Protein AF-A0A1F5SPH9-F1 (afdb_monomer_lite)

Foldseek 3Di:
DFWKWKADPVPRDIDIDDDDPDCPPPDPVVVVVVLCVQQADPPPGGRNIHMDGDCDDPRSVVVVVVVVVVVVVVVVVVVD

Radius of gyration: 15.82 Å; chains: 1; bounding box: 47×24×29 Å

Sequence (80 aa):
MEAYKTTCPDCGHVRFWTGYKTGLGKTQEQLAQMHKEETTCEKCGSTNAQTELDHESEAGRIQDEVTSSFLGAIIKALSE

Organism: NCBI:txid1797994

Sec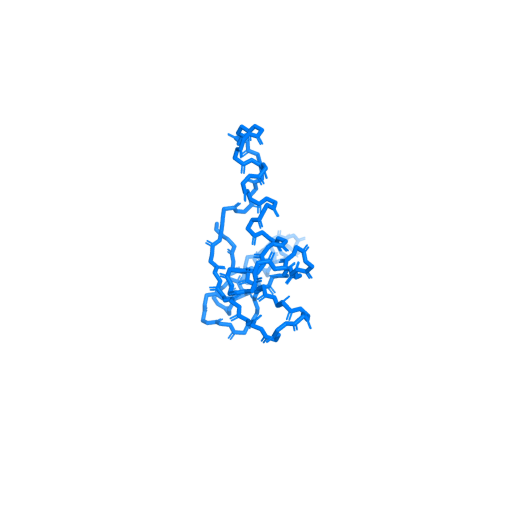ondary structure (DSSP, 8-state):
-EEEEEE-TTT--EEEEEE-S-STT--HHHHHHHHHHHHS-TTT--S--EEEE--SSHHHHHHHHHHHHHHHHHHHHH--

pLDDT: mean 87.62, std 8.14, range [62.19, 97.12]

Structure (mmCIF, N/CA/C/O backbone):
data_AF-A0A1F5SPH9-F1
#
_entry.id   AF-A0A1F5SPH9-F1
#
loop_
_atom_site.group_PDB
_atom_site.id
_atom_site.type_symbol
_atom_site.label_atom_id
_atom_site.label_alt_id
_atom_site.label_comp_id
_atom_site.label_asym_id
_atom_site.label_entity_id
_atom_site.label_seq_id
_atom_site.pdbx_PDB_ins_code
_atom_site.Cartn_x
_atom_site.Cartn_y
_atom_site.Cartn_z
_atom_site.occupancy
_atom_site.B_iso_or_equiv
_atom_site.auth_seq_id
_atom_site.auth_comp_id
_atom_site.auth_asym_id
_atom_site.auth_atom_id
_atom_site.pdbx_PDB_model_num
ATOM 1 N N . MET A 1 1 ? 8.063 5.837 -6.254 1.00 75.25 1 MET A N 1
ATOM 2 C CA . MET A 1 1 ? 6.669 5.416 -6.032 1.00 75.25 1 MET A CA 1
ATOM 3 C C . MET A 1 1 ? 6.671 3.901 -5.940 1.00 75.25 1 MET A C 1
ATOM 5 O O . MET A 1 1 ? 7.496 3.303 -6.623 1.00 75.25 1 MET A O 1
ATOM 9 N N . GLU A 1 2 ? 5.862 3.323 -5.064 1.00 85.25 2 GLU A N 1
ATOM 10 C CA . GLU A 1 2 ? 5.672 1.874 -4.940 1.00 85.25 2 GLU A CA 1
ATOM 11 C C . GLU A 1 2 ? 4.186 1.550 -5.034 1.00 85.25 2 GLU A C 1
ATOM 13 O O . GLU A 1 2 ? 3.363 2.344 -4.575 1.00 85.25 2 GLU A O 1
ATOM 18 N N . ALA A 1 3 ? 3.856 0.427 -5.656 1.00 90.50 3 ALA A N 1
ATOM 19 C CA . ALA A 1 3 ? 2.520 -0.136 -5.686 1.00 90.50 3 ALA A CA 1
ATOM 20 C C . ALA A 1 3 ? 2.313 -1.030 -4.457 1.00 90.50 3 ALA A C 1
ATOM 22 O O . ALA A 1 3 ? 3.170 -1.847 -4.112 1.00 90.50 3 ALA A O 1
ATOM 23 N N . TYR A 1 4 ? 1.165 -0.867 -3.809 1.00 92.12 4 TYR A N 1
ATOM 24 C CA . TYR A 1 4 ? 0.782 -1.575 -2.599 1.00 92.12 4 TYR A CA 1
ATOM 25 C C . TYR A 1 4 ? -0.603 -2.196 -2.732 1.00 92.12 4 TYR A C 1
ATOM 27 O O . TYR A 1 4 ? -1.505 -1.651 -3.381 1.00 92.12 4 TYR A O 1
ATOM 35 N N . LYS A 1 5 ? -0.771 -3.323 -2.047 1.00 94.75 5 LYS A N 1
ATOM 36 C CA . LYS A 1 5 ? -2.032 -4.028 -1.865 1.00 94.75 5 LYS A CA 1
ATOM 37 C C . LYS A 1 5 ? -2.345 -4.065 -0.379 1.00 94.75 5 LYS A C 1
ATOM 39 O O . LYS A 1 5 ? -1.568 -4.594 0.407 1.00 94.75 5 LYS A O 1
ATOM 44 N N . THR A 1 6 ? -3.497 -3.528 0.001 1.00 94.88 6 THR A N 1
ATOM 45 C CA . THR A 1 6 ? -4.002 -3.577 1.373 1.00 94.88 6 THR A CA 1
ATOM 46 C C . THR A 1 6 ? -5.200 -4.510 1.442 1.00 94.88 6 THR A C 1
ATOM 48 O O . THR A 1 6 ? -6.207 -4.276 0.772 1.00 94.88 6 THR A O 1
ATOM 51 N N . THR A 1 7 ? -5.115 -5.537 2.282 1.00 96.75 7 THR A N 1
ATOM 52 C CA . THR A 1 7 ? -6.186 -6.508 2.520 1.00 96.75 7 THR A CA 1
ATOM 53 C C . THR A 1 7 ? -6.698 -6.372 3.950 1.00 96.75 7 THR A C 1
ATOM 55 O O . THR A 1 7 ? -5.934 -6.451 4.911 1.00 96.75 7 THR A O 1
ATOM 58 N N . CYS A 1 8 ? -8.006 -6.169 4.114 1.00 97.12 8 CYS A N 1
ATOM 59 C CA . CYS A 1 8 ? -8.640 -6.147 5.427 1.00 97.12 8 CYS A CA 1
ATOM 60 C C . CYS A 1 8 ? -9.125 -7.552 5.820 1.00 97.12 8 CYS A C 1
ATOM 62 O O . CYS A 1 8 ? -10.040 -8.065 5.170 1.00 97.12 8 CYS A O 1
ATOM 64 N N . PRO A 1 9 ? -8.603 -8.154 6.904 1.00 96.31 9 PRO A N 1
ATOM 65 C CA . PRO A 1 9 ? -9.024 -9.486 7.335 1.00 96.31 9 PRO A CA 1
ATOM 66 C C . PRO A 1 9 ? -10.456 -9.508 7.892 1.00 96.31 9 PRO A C 1
ATOM 68 O O . PRO A 1 9 ? -11.122 -10.533 7.810 1.00 96.31 9 PRO A O 1
ATOM 71 N N . ASP A 1 10 ? -10.955 -8.383 8.414 1.00 96.38 10 ASP A N 1
ATOM 72 C CA . ASP A 1 10 ? -12.261 -8.338 9.083 1.00 96.38 10 ASP A CA 1
ATOM 73 C C . ASP A 1 10 ? -13.444 -8.218 8.114 1.00 96.38 10 ASP A C 1
ATOM 75 O O . ASP A 1 10 ? -14.534 -8.703 8.404 1.00 96.38 10 ASP A O 1
ATOM 79 N N . CYS A 1 11 ? -13.261 -7.559 6.964 1.00 96.19 11 CYS A N 1
ATOM 80 C CA . CYS A 1 11 ? -14.341 -7.361 5.986 1.00 96.19 11 CYS A CA 1
ATOM 81 C C . CYS A 1 11 ? -14.023 -7.854 4.568 1.00 96.19 11 CYS A C 1
ATOM 83 O O . CYS A 1 11 ? -14.866 -7.726 3.679 1.00 96.19 11 CYS A O 1
ATOM 85 N N . GLY A 1 12 ? -12.815 -8.378 4.337 1.00 96.06 12 GLY A N 1
ATOM 86 C CA . GLY A 1 12 ? -12.366 -8.874 3.035 1.00 96.06 12 GLY A CA 1
ATOM 87 C C . GLY A 1 12 ? -12.149 -7.791 1.976 1.00 96.06 12 GLY A C 1
ATOM 88 O O . GLY A 1 12 ? -11.965 -8.116 0.807 1.00 96.06 12 GLY A O 1
ATOM 89 N N . HIS A 1 13 ? -12.198 -6.503 2.342 1.00 96.81 13 HIS A N 1
ATOM 90 C CA . HIS A 1 13 ? -11.932 -5.415 1.397 1.00 96.81 13 HIS A CA 1
ATOM 91 C C . HIS A 1 13 ? -10.470 -5.434 0.959 1.00 96.81 13 HIS A C 1
ATOM 93 O O . HIS A 1 13 ? -9.575 -5.513 1.802 1.00 96.81 13 HIS A O 1
ATOM 99 N N . VAL A 1 14 ? -10.254 -5.310 -0.348 1.00 95.50 14 VAL A N 1
ATOM 100 C CA . VAL A 1 14 ? -8.930 -5.210 -0.961 1.00 95.50 14 VAL A CA 1
ATOM 101 C C . VAL A 1 14 ? -8.826 -3.856 -1.648 1.00 95.50 14 VAL A C 1
ATOM 103 O O . VAL A 1 14 ? -9.707 -3.482 -2.425 1.00 95.50 14 VAL A O 1
ATOM 106 N N . ARG A 1 15 ? -7.744 -3.131 -1.372 1.00 94.19 15 ARG A N 1
ATOM 107 C CA . ARG A 1 15 ? -7.409 -1.862 -2.018 1.00 94.19 15 ARG A CA 1
ATOM 108 C C . ARG A 1 15 ? -6.034 -1.954 -2.660 1.00 94.19 15 ARG A C 1
ATOM 110 O O . ARG A 1 15 ? -5.068 -2.308 -1.994 1.00 94.19 15 ARG A O 1
ATOM 117 N N . PHE A 1 16 ? -5.946 -1.533 -3.914 1.00 93.00 16 PHE A N 1
ATOM 118 C CA . PHE A 1 16 ? -4.682 -1.303 -4.609 1.00 93.00 16 PHE A CA 1
ATOM 119 C C . PHE A 1 16 ? -4.403 0.194 -4.650 1.00 93.00 16 PHE A C 1
ATOM 121 O O . PHE A 1 16 ? -5.307 0.984 -4.930 1.00 93.00 16 PHE A O 1
ATOM 128 N N . TRP A 1 17 ? -3.179 0.602 -4.336 1.00 90.69 17 TRP A N 1
ATOM 129 C CA . TRP A 1 17 ? -2.806 2.014 -4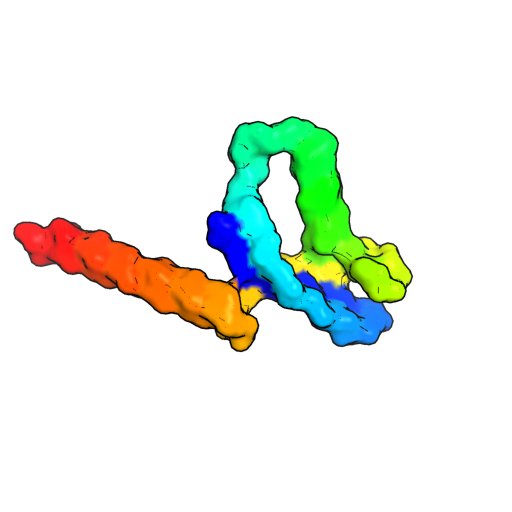.322 1.00 90.69 17 TRP A CA 1
ATOM 130 C C . TRP A 1 17 ? -1.303 2.197 -4.500 1.00 90.69 17 TRP A C 1
ATOM 132 O O . TRP A 1 17 ? -0.513 1.311 -4.201 1.00 90.69 17 TRP A O 1
ATOM 142 N N . THR A 1 18 ? -0.897 3.369 -4.981 1.00 87.69 18 THR A N 1
ATOM 143 C CA . THR A 1 18 ? 0.517 3.722 -5.136 1.00 87.69 18 THR A CA 1
ATOM 144 C C . THR A 1 18 ? 0.929 4.753 -4.094 1.00 87.69 18 THR A C 1
ATOM 146 O O . THR A 1 18 ? 0.263 5.780 -3.953 1.00 87.69 18 THR A O 1
ATOM 149 N N . GLY A 1 19 ? 2.041 4.523 -3.401 1.00 80.38 19 GLY A N 1
ATOM 150 C CA . GLY A 1 19 ? 2.562 5.407 -2.361 1.00 80.38 19 GLY A CA 1
ATOM 151 C C . GLY A 1 19 ? 4.013 5.835 -2.580 1.00 80.38 19 GLY A C 1
ATOM 152 O O . GLY A 1 19 ? 4.709 5.420 -3.514 1.00 80.38 19 GLY A O 1
ATOM 153 N N . TYR A 1 20 ? 4.493 6.728 -1.714 1.00 72.56 20 TYR A N 1
ATOM 154 C CA . TYR A 1 20 ? 5.866 7.225 -1.775 1.00 72.56 20 TYR A CA 1
ATOM 155 C C . TYR A 1 20 ? 6.819 6.321 -0.984 1.00 72.56 20 TYR A C 1
ATOM 157 O O . TYR A 1 20 ? 6.826 6.364 0.244 1.00 72.56 20 TYR A O 1
ATOM 165 N N . LYS A 1 21 ? 7.661 5.619 -1.751 1.00 63.41 21 LYS A N 1
ATOM 166 C CA . LYS A 1 21 ? 8.693 4.602 -1.451 1.00 63.41 21 LYS A CA 1
ATOM 167 C C . LYS A 1 21 ? 9.474 4.688 -0.127 1.00 63.41 21 LYS A C 1
ATOM 169 O O . LYS A 1 21 ? 10.053 3.700 0.295 1.00 63.41 21 LYS A O 1
ATOM 174 N N . THR A 1 22 ? 9.575 5.851 0.519 1.00 63.50 22 THR A N 1
ATOM 175 C CA . THR A 1 22 ? 10.417 6.007 1.718 1.00 63.50 22 THR A CA 1
ATOM 176 C C . THR A 1 22 ? 9.830 6.991 2.719 1.00 63.50 22 THR A C 1
ATOM 178 O O . THR A 1 22 ? 9.408 8.085 2.340 1.00 63.50 22 THR A O 1
ATOM 181 N N . GLY A 1 23 ? 9.893 6.665 4.012 1.00 68.00 23 GLY A N 1
ATOM 182 C CA . GLY A 1 23 ? 9.689 7.629 5.103 1.00 68.00 23 GLY A CA 1
ATOM 183 C C . GLY A 1 23 ? 10.774 8.718 5.185 1.00 68.00 23 GLY A C 1
ATOM 184 O O . GLY A 1 23 ? 10.623 9.692 5.915 1.00 68.00 23 GLY A O 1
ATOM 185 N N . LEU A 1 24 ? 11.864 8.578 4.422 1.00 74.38 24 LEU A N 1
ATOM 186 C CA . LEU A 1 24 ? 12.956 9.550 4.359 1.00 74.38 24 LEU A CA 1
ATOM 187 C C . LEU A 1 24 ? 12.454 10.922 3.892 1.00 74.38 24 LEU A C 1
ATOM 189 O O . LEU A 1 24 ? 11.803 11.036 2.854 1.00 74.38 24 LEU A O 1
ATOM 193 N N . GLY A 1 25 ? 12.774 11.956 4.670 1.00 81.12 25 GLY A N 1
ATOM 194 C CA . GLY A 1 25 ? 12.358 13.336 4.409 1.00 81.12 25 GLY A CA 1
ATOM 195 C C . GLY A 1 25 ? 10.924 13.671 4.831 1.00 81.12 25 GLY A C 1
ATOM 196 O O . GLY A 1 25 ? 10.501 14.804 4.615 1.00 81.12 25 GLY A O 1
ATOM 197 N N . LYS A 1 26 ? 10.183 12.731 5.437 1.00 83.31 26 LYS A N 1
ATOM 198 C CA . LYS A 1 26 ? 8.830 12.977 5.952 1.00 83.31 26 LYS A CA 1
ATOM 199 C C . LYS A 1 26 ? 8.845 13.448 7.405 1.00 83.31 26 LYS A C 1
ATOM 201 O O . LYS A 1 26 ? 9.6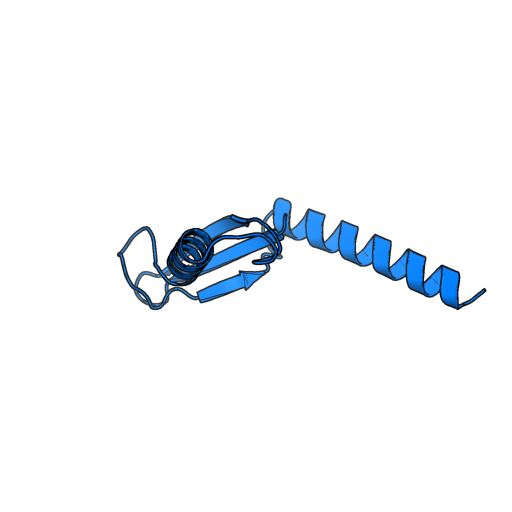87 13.031 8.201 1.00 83.31 26 LYS A O 1
ATOM 206 N N . THR A 1 27 ? 7.893 14.306 7.759 1.00 91.06 27 THR A N 1
ATOM 207 C CA . THR A 1 27 ? 7.643 14.696 9.153 1.00 91.06 27 THR A CA 1
ATOM 208 C C . THR A 1 27 ? 7.017 13.539 9.935 1.00 91.06 27 THR A C 1
ATOM 210 O O . THR A 1 27 ? 6.474 12.599 9.355 1.00 91.06 27 THR A O 1
ATOM 213 N N . GLN A 1 28 ? 7.039 13.618 11.268 1.00 91.62 28 GLN A N 1
ATOM 214 C CA . GLN A 1 28 ? 6.389 12.616 12.124 1.00 91.62 28 GLN A CA 1
ATOM 215 C C . GLN A 1 28 ? 4.884 12.485 11.841 1.00 91.62 28 GLN A C 1
ATOM 217 O O . GLN A 1 28 ? 4.351 11.381 11.833 1.00 91.62 28 GLN A O 1
ATOM 222 N N . GLU A 1 29 ? 4.207 13.592 11.534 1.00 91.69 29 GLU A N 1
ATOM 223 C CA . GLU A 1 29 ? 2.783 13.597 11.172 1.00 91.69 29 GLU A CA 1
ATOM 224 C C . GLU A 1 29 ? 2.528 12.846 9.862 1.00 91.69 29 GLU A C 1
ATOM 226 O O . GLU A 1 29 ? 1.587 12.063 9.758 1.00 91.69 29 GLU A O 1
ATOM 231 N N . GLN A 1 30 ? 3.401 13.033 8.871 1.00 87.56 30 GLN A N 1
ATOM 232 C CA . GLN A 1 30 ? 3.316 12.323 7.597 1.00 87.56 30 GLN A CA 1
ATOM 233 C C . GLN A 1 30 ? 3.603 10.826 7.760 1.00 87.56 30 GLN A C 1
ATOM 235 O O . GLN A 1 30 ? 2.943 10.010 7.123 1.00 87.56 30 GLN A O 1
ATOM 240 N N . LEU A 1 31 ? 4.551 10.455 8.627 1.00 88.31 31 LEU A N 1
ATOM 241 C CA . LEU A 1 31 ? 4.822 9.053 8.957 1.00 88.31 31 LEU A CA 1
ATOM 242 C C . LEU A 1 31 ? 3.634 8.404 9.678 1.00 88.31 31 LEU A C 1
ATOM 244 O O . LEU A 1 31 ? 3.247 7.290 9.333 1.00 88.31 31 LEU A O 1
ATOM 248 N N . ALA A 1 32 ? 3.013 9.110 10.624 1.00 89.81 32 ALA A N 1
ATOM 249 C CA . ALA A 1 32 ? 1.816 8.635 11.311 1.00 89.81 32 ALA A CA 1
ATOM 250 C C . ALA A 1 32 ? 0.635 8.450 10.344 1.00 89.81 32 ALA A C 1
ATOM 252 O O . ALA A 1 32 ? -0.089 7.458 10.434 1.00 89.81 32 ALA A O 1
ATOM 253 N N . GLN A 1 33 ? 0.463 9.371 9.391 1.00 89.06 33 GLN A N 1
ATOM 254 C CA . GLN A 1 33 ? -0.569 9.264 8.363 1.00 89.06 33 GLN A CA 1
ATOM 255 C C . GLN A 1 33 ? -0.328 8.069 7.433 1.00 89.06 33 GLN A C 1
ATOM 257 O O . GLN A 1 33 ? -1.264 7.320 7.166 1.00 89.06 33 GLN A O 1
ATOM 262 N N . MET A 1 34 ? 0.914 7.836 7.000 1.00 87.44 34 MET A N 1
ATOM 263 C CA . MET A 1 34 ? 1.252 6.649 6.206 1.00 87.44 34 MET A CA 1
ATOM 264 C C . MET A 1 34 ? 0.961 5.356 6.961 1.00 87.44 34 MET A C 1
ATOM 266 O O . MET A 1 34 ? 0.274 4.484 6.441 1.00 87.44 34 MET A O 1
ATOM 270 N N . HIS A 1 35 ? 1.410 5.257 8.213 1.00 88.50 35 HIS A N 1
ATOM 271 C CA . HIS A 1 35 ? 1.150 4.078 9.035 1.00 88.50 35 HIS A CA 1
ATOM 272 C C . HIS A 1 35 ? -0.355 3.827 9.197 1.00 88.50 35 HIS A C 1
ATOM 274 O O . HIS A 1 35 ? -0.818 2.688 9.178 1.00 88.50 35 HIS A O 1
ATOM 280 N N . LYS A 1 36 ? -1.151 4.894 9.332 1.00 90.38 36 LYS A N 1
ATOM 281 C CA . LYS A 1 36 ? -2.609 4.791 9.387 1.00 90.38 36 LYS A CA 1
ATOM 282 C C . LYS A 1 36 ? -3.193 4.248 8.082 1.00 90.38 36 LYS A C 1
ATOM 284 O O . LYS A 1 36 ? -4.064 3.388 8.143 1.00 90.38 36 LYS A O 1
ATOM 289 N N . GLU A 1 37 ? -2.730 4.724 6.930 1.00 87.19 37 GLU A N 1
ATOM 290 C CA . GLU A 1 37 ? -3.168 4.237 5.613 1.00 87.19 37 GLU A CA 1
ATOM 291 C C . GLU A 1 37 ? -2.798 2.767 5.377 1.00 87.19 37 GLU A C 1
ATOM 293 O O . GLU A 1 37 ? -3.582 2.034 4.781 1.00 87.19 37 GLU A O 1
ATOM 298 N N . GLU A 1 38 ? -1.653 2.319 5.895 1.00 89.44 38 GLU A N 1
ATOM 299 C CA . GLU A 1 38 ? -1.188 0.932 5.765 1.00 89.44 38 GLU A CA 1
ATOM 300 C C . GLU A 1 38 ? -1.939 -0.052 6.676 1.00 89.44 38 GLU A C 1
ATOM 302 O O . GLU A 1 38 ? -2.036 -1.237 6.351 1.00 89.44 38 GLU A O 1
ATOM 307 N N . THR A 1 39 ? -2.474 0.423 7.804 1.00 92.69 39 THR A N 1
ATOM 308 C CA . THR A 1 39 ? -3.077 -0.432 8.845 1.00 92.69 39 THR A CA 1
ATOM 309 C C . THR A 1 39 ? -4.592 -0.296 8.959 1.00 92.69 39 THR A C 1
ATOM 311 O O . THR A 1 39 ? -5.250 -1.179 9.506 1.00 92.69 39 THR A O 1
ATOM 314 N N . THR A 1 40 ? -5.188 0.777 8.430 1.00 95.44 40 THR A N 1
ATOM 315 C CA . THR A 1 40 ? -6.625 1.045 8.576 1.00 95.44 40 THR A CA 1
ATOM 316 C C . THR A 1 40 ? -7.394 0.737 7.297 1.00 95.44 40 THR A C 1
ATOM 318 O O . THR A 1 40 ? -7.159 1.323 6.244 1.00 95.44 40 THR A O 1
ATOM 321 N N . CYS A 1 41 ? -8.396 -0.130 7.397 1.00 95.44 41 CYS A N 1
ATOM 322 C CA . CYS A 1 41 ? -9.334 -0.384 6.319 1.00 95.44 41 CYS A CA 1
ATOM 323 C C . CYS A 1 41 ? -10.238 0.833 6.096 1.00 95.44 41 CYS A C 1
ATOM 325 O O . CYS A 1 41 ? -11.038 1.192 6.958 1.00 95.44 41 CYS A O 1
ATOM 327 N N . GLU A 1 42 ? -10.192 1.411 4.900 1.00 94.00 42 GLU A N 1
ATOM 328 C CA . GLU A 1 42 ? -11.039 2.551 4.519 1.00 94.00 42 GLU A CA 1
ATOM 329 C C . GLU A 1 42 ? -12.544 2.228 4.478 1.00 94.00 42 GLU A C 1
ATOM 331 O O . GLU A 1 42 ? -13.370 3.134 4.555 1.00 94.00 42 GLU A O 1
ATOM 336 N N . LYS A 1 43 ? -12.909 0.944 4.358 1.00 95.50 43 LYS A N 1
ATOM 337 C CA . LYS A 1 43 ? -14.305 0.507 4.232 1.00 95.50 43 LYS A CA 1
ATOM 338 C C . LYS A 1 43 ? -14.975 0.260 5.581 1.00 95.50 43 LYS A C 1
ATOM 340 O O . LYS A 1 43 ? -16.096 0.710 5.787 1.00 95.50 43 LYS A O 1
ATOM 345 N N . CYS A 1 44 ? -14.327 -0.488 6.477 1.00 96.06 44 CYS A N 1
ATOM 346 C CA . CYS A 1 44 ? -14.908 -0.866 7.772 1.00 96.06 44 CYS A CA 1
ATOM 347 C C . CYS A 1 44 ? -14.250 -0.183 8.979 1.00 96.06 44 CYS A C 1
ATOM 349 O O . CYS A 1 44 ? -14.732 -0.346 10.096 1.00 96.06 44 CYS A O 1
ATOM 351 N N . GLY A 1 45 ? -13.155 0.558 8.783 1.00 95.25 45 GLY A N 1
ATOM 352 C CA . GLY A 1 45 ? -12.439 1.254 9.854 1.00 95.25 45 GLY A CA 1
ATOM 353 C C . GLY A 1 45 ? -11.576 0.360 10.749 1.00 95.25 45 GLY A C 1
ATOM 354 O O . GLY A 1 45 ? -10.986 0.866 11.699 1.00 95.25 45 GLY A O 1
ATOM 355 N N . SER A 1 46 ? -11.481 -0.945 10.470 1.00 95.81 46 SER A N 1
ATOM 356 C CA . SER A 1 46 ? -10.586 -1.839 11.213 1.00 95.81 46 SER A CA 1
ATOM 357 C C . SER A 1 46 ? -9.126 -1.411 11.074 1.00 95.81 46 SER A C 1
ATOM 359 O O . SER A 1 46 ? -8.689 -1.098 9.972 1.00 95.81 46 SER A O 1
ATOM 361 N N . THR A 1 47 ? -8.365 -1.477 12.166 1.00 95.94 47 THR A N 1
ATOM 362 C CA . THR A 1 47 ? -6.917 -1.217 12.210 1.00 95.94 47 THR A CA 1
ATOM 363 C C . THR A 1 47 ? -6.063 -2.475 12.000 1.00 95.94 47 THR A C 1
ATOM 365 O O . THR A 1 47 ? -4.862 -2.449 12.257 1.00 95.94 47 THR A O 1
ATOM 368 N N . ASN A 1 48 ? -6.674 -3.587 11.577 1.00 94.88 48 ASN A N 1
ATOM 369 C CA . ASN A 1 48 ? -5.988 -4.853 11.296 1.00 94.88 48 ASN A CA 1
ATOM 370 C C . ASN A 1 48 ? -5.687 -5.045 9.802 1.00 94.88 48 ASN A C 1
ATOM 372 O O . ASN A 1 48 ? -5.390 -6.164 9.381 1.00 94.88 48 ASN A O 1
ATOM 376 N N . ALA A 1 49 ? -5.839 -4.008 8.973 1.00 95.31 49 ALA A N 1
ATOM 377 C CA . ALA A 1 49 ? -5.538 -4.133 7.555 1.00 95.31 49 ALA A CA 1
ATOM 378 C C . ALA A 1 49 ? -4.043 -4.424 7.363 1.00 95.31 49 ALA A C 1
ATOM 380 O O . ALA A 1 49 ? -3.195 -3.895 8.080 1.00 95.31 49 ALA A O 1
ATOM 381 N N . GLN A 1 50 ? -3.736 -5.300 6.414 1.00 94.62 50 GLN A N 1
ATOM 382 C CA . GLN A 1 50 ? -2.374 -5.716 6.109 1.00 94.62 50 GLN A CA 1
ATOM 383 C C . GLN A 1 50 ? -1.999 -5.178 4.740 1.00 94.62 50 GLN A C 1
ATOM 385 O O . GLN A 1 50 ? -2.725 -5.414 3.775 1.00 94.62 50 GLN A O 1
ATOM 390 N N . THR A 1 51 ? -0.885 -4.454 4.671 1.00 93.12 51 THR A N 1
ATOM 391 C CA . THR A 1 51 ? -0.370 -3.882 3.427 1.00 93.12 51 THR A CA 1
ATOM 392 C C . THR A 1 51 ? 0.915 -4.582 3.013 1.00 93.12 51 THR A C 1
ATOM 394 O O . THR A 1 51 ? 1.835 -4.731 3.813 1.00 93.12 51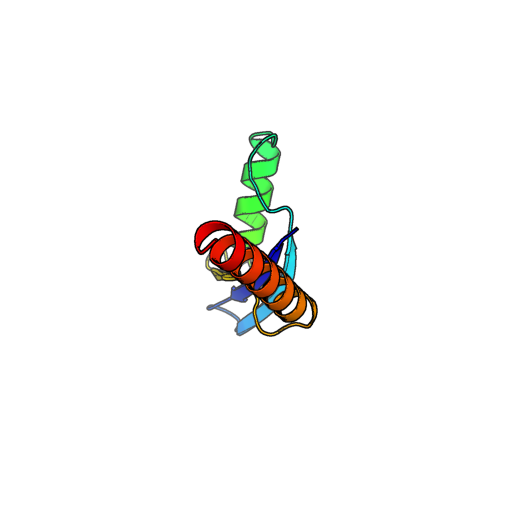 THR A O 1
ATOM 397 N N . GLU A 1 52 ? 0.973 -4.989 1.752 1.00 92.31 52 GLU A N 1
ATOM 398 C CA . GLU A 1 52 ? 2.122 -5.617 1.104 1.00 92.31 52 GLU A CA 1
ATOM 399 C C . GLU A 1 52 ? 2.415 -4.942 -0.241 1.00 92.31 52 GLU A C 1
ATOM 401 O O . GLU A 1 52 ? 1.641 -4.101 -0.709 1.00 92.31 52 GLU A O 1
ATOM 406 N N . LEU A 1 53 ? 3.546 -5.289 -0.860 1.00 91.06 53 LEU A N 1
ATOM 407 C CA . LEU A 1 53 ? 3.828 -4.861 -2.228 1.00 91.06 53 LEU A CA 1
ATOM 408 C C . LEU A 1 53 ? 2.820 -5.500 -3.182 1.00 91.06 53 LEU A C 1
ATOM 410 O O . LEU A 1 53 ? 2.516 -6.689 -3.099 1.00 91.06 53 LEU A O 1
ATOM 414 N N . ASP A 1 54 ? 2.291 -4.686 -4.083 1.00 91.94 54 ASP A N 1
ATOM 415 C CA . ASP A 1 54 ? 1.371 -5.153 -5.105 1.00 91.94 54 ASP A CA 1
ATOM 416 C C . ASP A 1 54 ? 2.137 -5.723 -6.298 1.00 91.94 54 ASP A C 1
ATOM 418 O O . ASP A 1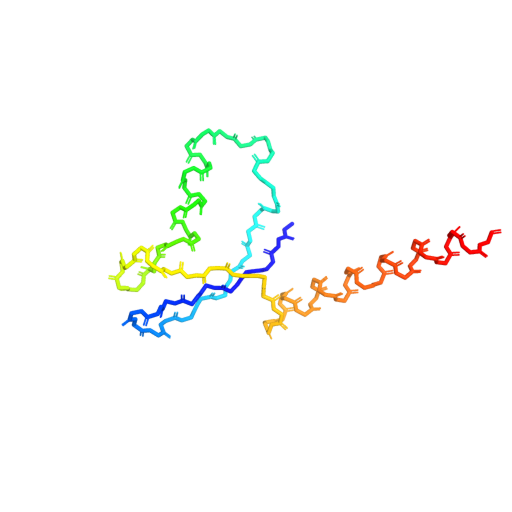 54 ? 2.976 -5.048 -6.890 1.00 91.94 54 ASP A O 1
ATOM 422 N N . HIS A 1 55 ? 1.779 -6.949 -6.667 1.00 91.81 55 HIS A N 1
ATOM 423 C CA . HIS A 1 55 ? 2.288 -7.670 -7.835 1.00 91.81 55 HIS A CA 1
ATOM 424 C C . HIS A 1 55 ? 1.166 -8.030 -8.828 1.00 91.81 55 HIS A C 1
ATOM 426 O O . HIS A 1 55 ? 1.408 -8.628 -9.877 1.00 91.81 55 HIS A O 1
ATOM 432 N N . GLU A 1 56 ? -0.086 -7.708 -8.493 1.00 90.81 56 GLU A N 1
ATOM 433 C CA . GLU A 1 56 ? -1.280 -8.148 -9.216 1.00 90.81 56 GLU A CA 1
ATOM 434 C C . GLU A 1 56 ? -1.805 -7.060 -10.152 1.00 90.81 56 GLU A C 1
ATOM 436 O O . GLU A 1 56 ? -2.190 -7.359 -11.288 1.00 90.81 56 GLU A O 1
ATOM 441 N N . SER A 1 57 ? -1.826 -5.801 -9.700 1.00 90.81 57 SER A N 1
ATOM 442 C CA . SER A 1 57 ? -2.315 -4.699 -10.529 1.00 90.81 57 SER A CA 1
ATOM 443 C C . SER A 1 57 ? -1.325 -4.337 -11.638 1.00 90.81 57 SER A C 1
ATOM 445 O O . SER A 1 57 ? -0.144 -4.681 -11.600 1.00 90.81 57 SER A O 1
ATOM 447 N N . GLU A 1 58 ? -1.800 -3.595 -12.640 1.00 91.19 58 GLU A N 1
ATOM 448 C CA . GLU A 1 58 ? -0.948 -3.060 -13.708 1.00 91.19 58 GLU A CA 1
ATOM 449 C C . GLU A 1 58 ? 0.243 -2.265 -13.149 1.00 91.19 58 GLU A C 1
ATOM 451 O O . GLU A 1 58 ? 1.372 -2.451 -13.600 1.00 91.19 58 GLU A O 1
ATOM 456 N N . ALA A 1 59 ? 0.017 -1.448 -12.114 1.00 87.75 59 ALA A N 1
ATOM 457 C CA . ALA A 1 59 ? 1.076 -0.675 -11.473 1.00 87.75 59 ALA A CA 1
ATOM 458 C C . ALA A 1 59 ? 2.117 -1.579 -10.789 1.00 87.75 59 ALA A C 1
ATOM 460 O O . ALA A 1 59 ? 3.317 -1.333 -10.923 1.00 87.75 59 ALA A O 1
ATOM 461 N N . GLY A 1 60 ? 1.666 -2.639 -10.111 1.00 87.81 60 GLY A N 1
ATOM 462 C CA . GLY A 1 60 ? 2.537 -3.646 -9.502 1.00 87.81 60 GLY A CA 1
ATOM 463 C C . GLY A 1 60 ? 3.393 -4.383 -10.529 1.00 87.81 60 GLY A C 1
ATOM 464 O O . GLY A 1 60 ? 4.615 -4.454 -10.407 1.00 87.81 60 GLY A O 1
ATOM 465 N N . ARG A 1 61 ? 2.775 -4.827 -11.627 1.00 90.31 61 ARG A N 1
ATOM 466 C CA . ARG A 1 61 ? 3.475 -5.532 -12.712 1.00 90.31 61 ARG A CA 1
ATOM 467 C C . ARG A 1 61 ? 4.520 -4.658 -13.407 1.00 90.31 61 ARG A C 1
ATOM 469 O O . ARG A 1 61 ? 5.612 -5.140 -13.698 1.00 90.31 61 ARG A O 1
ATOM 476 N N . ILE A 1 62 ? 4.219 -3.377 -13.634 1.00 87.38 62 ILE A N 1
ATOM 477 C CA . ILE A 1 62 ? 5.189 -2.414 -14.182 1.00 87.38 62 ILE A CA 1
ATOM 478 C C . ILE A 1 62 ? 6.372 -2.236 -13.219 1.00 87.38 62 ILE A C 1
ATOM 480 O O . ILE A 1 62 ? 7.526 -2.201 -13.650 1.00 87.38 62 ILE A O 1
ATOM 484 N N . GLN A 1 63 ? 6.115 -2.136 -11.912 1.00 86.25 63 GLN A N 1
ATOM 485 C CA . GLN A 1 63 ? 7.178 -2.017 -10.914 1.00 86.25 63 GLN A CA 1
ATOM 486 C C . GLN A 1 63 ? 8.097 -3.246 -10.898 1.00 86.25 63 GLN A C 1
ATOM 488 O O . GLN A 1 63 ? 9.322 -3.086 -10.811 1.00 86.25 63 GLN A O 1
ATOM 493 N N . ASP A 1 64 ? 7.536 -4.447 -11.006 1.00 87.25 64 ASP A N 1
ATOM 494 C CA . ASP A 1 64 ? 8.306 -5.689 -11.076 1.00 87.25 64 ASP A CA 1
ATOM 495 C C . ASP A 1 64 ? 9.188 -5.737 -12.329 1.00 87.25 64 ASP A C 1
ATOM 497 O O . ASP A 1 64 ? 10.375 -6.061 -12.242 1.00 87.25 64 ASP A O 1
ATOM 501 N N . GLU A 1 65 ? 8.647 -5.347 -13.485 1.00 86.25 65 GLU A N 1
ATOM 502 C CA . GLU A 1 65 ? 9.378 -5.316 -14.755 1.00 86.25 65 GLU A CA 1
ATOM 503 C C . GLU A 1 65 ? 10.566 -4.343 -14.714 1.00 86.25 65 GLU A C 1
ATOM 505 O O . GLU A 1 65 ? 11.688 -4.695 -15.100 1.00 86.25 65 GLU A O 1
ATOM 510 N N . VAL A 1 66 ? 10.352 -3.136 -14.185 1.00 84.81 66 VAL A N 1
ATOM 511 C CA . VAL A 1 66 ? 11.410 -2.127 -14.028 1.00 84.81 66 VAL A CA 1
ATOM 512 C C . VAL A 1 66 ? 12.485 -2.614 -13.057 1.00 84.81 66 VAL A C 1
ATOM 514 O O . VAL A 1 66 ? 13.679 -2.481 -13.335 1.00 84.81 66 VAL A O 1
ATOM 517 N N . THR A 1 67 ? 12.080 -3.202 -11.930 1.00 84.31 67 THR A N 1
ATOM 518 C CA . THR A 1 67 ? 13.011 -3.704 -10.909 1.00 84.31 67 THR A CA 1
ATOM 519 C C . THR A 1 67 ? 13.859 -4.854 -11.450 1.00 84.31 67 THR A C 1
ATOM 521 O O . THR A 1 67 ? 15.081 -4.847 -11.291 1.00 84.31 67 THR A O 1
ATOM 524 N N . SER A 1 68 ? 13.232 -5.804 -12.146 1.00 82.94 68 SER A N 1
ATOM 525 C CA . SER A 1 68 ? 13.915 -6.929 -12.790 1.00 82.94 68 SER A CA 1
ATOM 526 C C . SER A 1 68 ? 14.917 -6.456 -13.848 1.00 82.94 68 SER A C 1
ATOM 528 O O . SER A 1 68 ? 16.081 -6.861 -13.833 1.00 82.94 68 SER A O 1
ATOM 530 N N . SER A 1 69 ? 14.504 -5.519 -14.707 1.00 82.38 69 SER A N 1
ATOM 531 C CA . SER A 1 69 ? 15.357 -4.950 -15.758 1.00 82.38 69 SER A CA 1
ATOM 532 C C . SER A 1 69 ? 16.586 -4.240 -15.185 1.00 82.38 69 SER A C 1
ATOM 534 O O . SER A 1 69 ? 17.704 -4.418 -15.673 1.00 82.38 69 SER A O 1
ATOM 536 N N . PHE A 1 70 ? 16.398 -3.460 -14.119 1.00 81.81 70 PHE A N 1
ATOM 537 C CA . PHE A 1 70 ? 17.485 -2.743 -13.457 1.00 81.81 70 PHE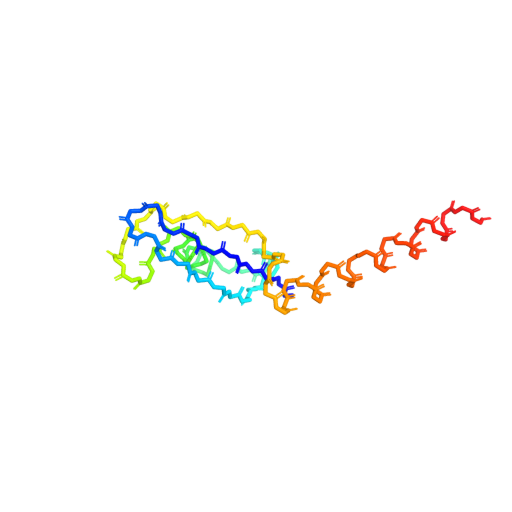 A CA 1
ATOM 538 C C . PHE A 1 70 ? 18.485 -3.692 -12.783 1.00 81.81 70 PHE A C 1
ATOM 540 O O . PHE A 1 70 ? 19.695 -3.540 -12.958 1.00 81.81 70 PHE A O 1
ATOM 547 N N . LEU A 1 71 ? 17.998 -4.706 -12.059 1.00 78.81 71 LEU A N 1
ATOM 548 C CA . LEU A 1 71 ? 18.860 -5.715 -11.436 1.00 78.81 71 LEU A CA 1
ATOM 549 C C . LEU A 1 71 ? 19.638 -6.521 -12.482 1.00 78.81 71 LEU A C 1
ATOM 551 O O . LEU A 1 71 ? 20.831 -6.761 -12.298 1.00 78.81 71 LEU A O 1
ATOM 555 N N . GLY A 1 72 ? 19.005 -6.874 -13.603 1.00 80.12 72 GLY A N 1
ATOM 556 C CA . GLY A 1 72 ? 19.678 -7.532 -14.724 1.00 80.12 72 GLY A CA 1
ATOM 557 C C . GLY A 1 72 ? 20.827 -6.696 -15.298 1.00 80.12 72 GLY A C 1
ATOM 558 O O . GLY A 1 72 ? 21.908 -7.227 -15.554 1.00 80.12 72 GLY A O 1
ATOM 559 N N . ALA A 1 73 ? 20.632 -5.381 -15.439 1.00 78.56 73 ALA A N 1
ATOM 560 C CA . ALA A 1 73 ? 21.674 -4.468 -15.908 1.00 78.56 73 ALA A CA 1
ATOM 561 C C . ALA A 1 73 ? 22.858 -4.369 -14.930 1.00 78.56 73 ALA A C 1
ATOM 563 O O . ALA A 1 73 ? 24.009 -4.388 -15.367 1.00 78.56 73 ALA A O 1
ATOM 564 N N . ILE A 1 74 ? 22.595 -4.319 -13.618 1.00 80.75 74 ILE A N 1
ATOM 565 C CA . ILE A 1 74 ? 23.649 -4.306 -12.590 1.00 80.75 74 ILE A CA 1
ATOM 566 C C . ILE A 1 74 ? 24.453 -5.605 -12.619 1.00 80.75 74 ILE A C 1
ATOM 568 O O . ILE A 1 74 ? 25.678 -5.559 -12.642 1.00 80.75 74 ILE A O 1
ATOM 572 N N . ILE A 1 75 ? 23.784 -6.762 -12.637 1.00 82.44 75 ILE A N 1
ATOM 573 C CA . ILE A 1 75 ? 24.464 -8.065 -12.650 1.00 82.44 75 ILE A CA 1
ATOM 574 C C . ILE A 1 75 ? 25.363 -8.185 -13.882 1.00 82.44 75 ILE A C 1
ATOM 576 O O . ILE A 1 75 ? 26.504 -8.633 -13.765 1.00 82.44 75 ILE A O 1
ATOM 580 N N . LYS A 1 76 ? 24.881 -7.737 -15.048 1.00 78.94 76 LYS A N 1
ATOM 581 C CA . LYS A 1 76 ? 25.685 -7.706 -16.270 1.00 78.94 76 LYS A CA 1
ATOM 582 C C . LYS A 1 76 ? 26.927 -6.824 -16.111 1.00 78.94 76 LYS A C 1
ATOM 584 O O . LYS A 1 76 ? 28.016 -7.290 -16.412 1.00 78.94 76 LYS A O 1
ATOM 589 N N . ALA A 1 77 ? 26.777 -5.607 -15.590 1.00 78.19 77 ALA A N 1
ATOM 590 C CA . ALA A 1 77 ? 27.893 -4.680 -15.387 1.00 78.19 77 ALA A CA 1
ATOM 591 C C . ALA A 1 77 ? 28.929 -5.164 -14.354 1.00 78.19 77 ALA A C 1
ATOM 593 O O . ALA A 1 77 ? 30.074 -4.736 -14.400 1.00 78.19 77 ALA A O 1
ATOM 594 N N . LEU A 1 78 ? 28.539 -6.036 -13.417 1.00 79.50 78 LEU A N 1
ATOM 595 C CA . LEU A 1 78 ? 29.449 -6.652 -12.440 1.00 79.50 78 LEU A CA 1
ATOM 596 C C . LEU A 1 78 ? 30.129 -7.931 -12.958 1.00 79.50 78 LEU A C 1
ATOM 598 O O . LEU A 1 78 ? 31.010 -8.461 -12.284 1.00 79.50 78 LEU A O 1
ATOM 602 N N . SER A 1 79 ? 29.685 -8.454 -14.104 1.00 78.31 79 SER A N 1
ATOM 603 C CA . SER A 1 79 ? 30.218 -9.675 -14.725 1.00 78.31 79 SER A CA 1
ATOM 604 C C . SER A 1 79 ? 31.213 -9.387 -15.861 1.00 78.31 79 SER A C 1
ATOM 606 O O . SER A 1 79 ? 31.715 -10.332 -16.471 1.00 78.31 79 SER A O 1
ATOM 608 N N . GLU A 1 80 ? 31.467 -8.108 -16.151 1.00 62.19 80 GLU A N 1
ATOM 609 C CA . GLU A 1 80 ? 32.444 -7.582 -17.121 1.00 62.19 80 GLU A CA 1
ATOM 610 C C . GLU A 1 80 ? 33.666 -7.006 -16.386 1.00 62.19 80 GLU A C 1
ATOM 612 O O . GLU A 1 80 ? 34.791 -7.178 -16.910 1.00 62.19 80 GLU A O 1
#